Protein AF-A0A1G4XAQ4-F1 (afdb_monomer_lite)

Secondary structure (DSSP, 8-state):
-PPP-----S--TT---PPP------PPPPSSTTPPP---EEEEE-TT--EEEEEPEEETTEEEPPPPPP-

Radius of gyration: 19.45 Å; chains: 1; bounding box: 33×29×70 Å

Structure (mmCIF, N/CA/C/O backbone):
data_AF-A0A1G4XAQ4-F1
#
_entry.id   AF-A0A1G4XAQ4-F1
#
loop_
_atom_site.group_PDB
_atom_site.id
_atom_site.type_symbol
_atom_site.label_atom_id
_atom_site.label_alt_id
_atom_site.label_comp_id
_atom_site.label_asym_id
_atom_site.label_entity_id
_atom_site.label_seq_id
_atom_site.pdbx_PDB_ins_code
_atom_site.Cartn_x
_atom_site.Cartn_y
_atom_site.Cartn_z
_atom_site.occupancy
_atom_site.B_iso_or_equiv
_atom_site.auth_seq_id
_atom_site.auth_comp_id
_atom_site.auth_asym_id
_atom_site.auth_atom_i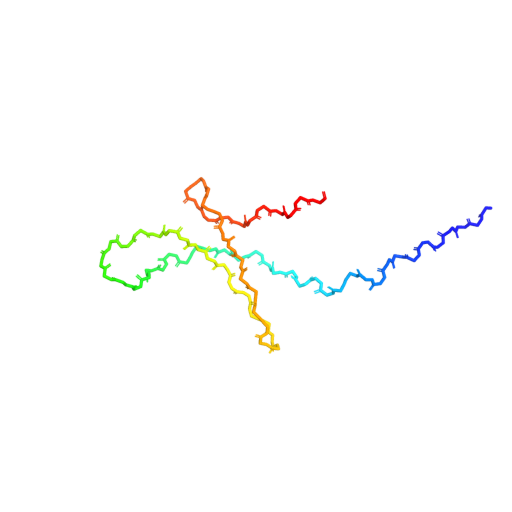d
_atom_site.pdbx_PDB_model_num
ATOM 1 N N . MET A 1 1 ? 13.044 16.260 50.617 1.00 46.34 1 MET A N 1
ATOM 2 C CA . MET A 1 1 ? 12.815 16.789 49.256 1.00 46.34 1 MET A CA 1
ATOM 3 C C . MET A 1 1 ? 11.647 16.010 48.671 1.00 46.34 1 MET A C 1
ATOM 5 O O . MET A 1 1 ? 11.722 14.788 48.746 1.00 46.34 1 MET A O 1
ATOM 9 N N . PRO A 1 2 ? 10.545 16.636 48.224 1.00 40.41 2 PRO A N 1
ATOM 10 C CA . PRO A 1 2 ? 9.433 15.886 47.648 1.00 40.41 2 PRO A CA 1
ATOM 11 C C . PRO A 1 2 ? 9.786 15.438 46.223 1.00 40.41 2 PRO A C 1
ATOM 13 O O . PRO A 1 2 ? 10.419 16.184 45.477 1.00 40.41 2 PRO A O 1
ATOM 16 N N . ALA A 1 3 ? 9.392 14.218 45.859 1.00 47.09 3 ALA A N 1
ATOM 17 C CA . ALA A 1 3 ? 9.464 13.734 44.487 1.00 47.09 3 ALA A CA 1
ATOM 18 C C . ALA A 1 3 ? 8.343 14.393 43.669 1.00 47.09 3 ALA A C 1
ATOM 20 O O . ALA A 1 3 ? 7.171 14.313 44.037 1.00 47.09 3 ALA A O 1
ATOM 21 N N . VAL A 1 4 ? 8.716 15.067 42.582 1.00 51.81 4 VAL A N 1
ATOM 22 C CA . VAL A 1 4 ? 7.779 15.564 41.571 1.00 51.81 4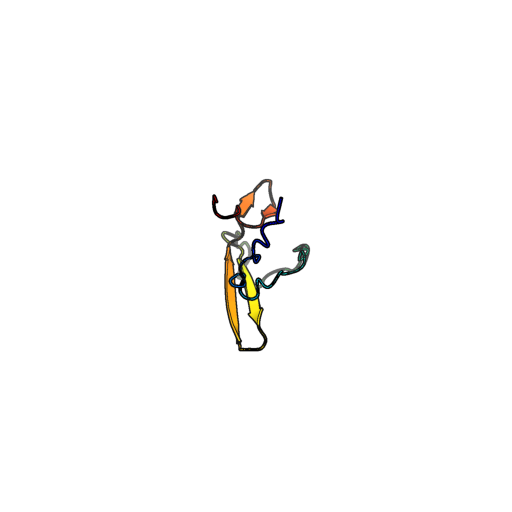 VAL A CA 1
ATOM 23 C C . VAL A 1 4 ? 7.228 14.356 40.824 1.00 51.81 4 VAL A C 1
ATOM 25 O O . VAL A 1 4 ? 7.973 13.616 40.186 1.00 51.81 4 VAL A O 1
ATOM 28 N N . ILE A 1 5 ? 5.919 14.151 40.927 1.00 53.56 5 ILE A N 1
ATOM 29 C CA . ILE A 1 5 ? 5.182 13.238 40.062 1.00 53.56 5 ILE A CA 1
ATOM 30 C C . ILE A 1 5 ? 4.964 14.022 38.766 1.00 53.56 5 ILE A C 1
ATOM 32 O O . ILE A 1 5 ? 4.012 14.792 38.661 1.00 53.56 5 ILE A O 1
ATOM 36 N N . THR A 1 6 ? 5.875 13.900 37.800 1.00 51.97 6 THR A N 1
ATOM 37 C CA . THR A 1 6 ? 5.526 14.271 36.426 1.00 51.97 6 THR A CA 1
ATOM 38 C C . THR A 1 6 ? 4.546 13.210 35.961 1.00 51.97 6 THR A C 1
ATOM 40 O O . THR A 1 6 ? 4.929 12.067 35.716 1.00 51.97 6 THR A O 1
ATOM 43 N N . ALA A 1 7 ? 3.267 13.578 35.925 1.00 53.50 7 ALA A N 1
ATOM 44 C CA . ALA A 1 7 ? 2.281 12.876 35.131 1.00 53.50 7 ALA A CA 1
ATOM 45 C C . ALA A 1 7 ? 2.844 12.796 33.707 1.00 53.50 7 ALA A C 1
ATOM 47 O O . ALA A 1 7 ? 3.027 13.825 33.059 1.00 53.50 7 ALA A O 1
ATOM 48 N N . GLY A 1 8 ? 3.222 11.590 33.280 1.00 47.19 8 GLY A N 1
ATOM 49 C CA . GLY A 1 8 ? 3.424 11.318 31.866 1.00 47.19 8 GLY A CA 1
ATOM 50 C C . GLY A 1 8 ? 2.114 11.638 31.162 1.00 47.19 8 GLY A C 1
ATOM 51 O O . GLY A 1 8 ? 1.048 11.243 31.636 1.00 47.19 8 GLY A O 1
ATOM 52 N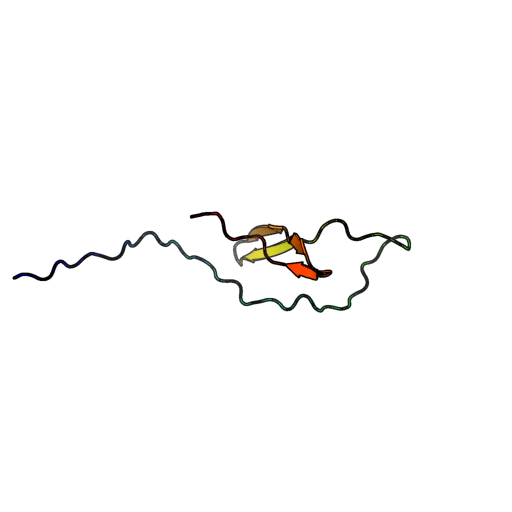 N . ASP A 1 9 ? 2.222 12.446 30.122 1.00 50.03 9 ASP A N 1
ATOM 53 C CA . ASP A 1 9 ? 1.121 13.004 29.359 1.00 50.03 9 ASP A CA 1
ATOM 54 C C . ASP A 1 9 ? 0.128 11.904 28.901 1.00 50.03 9 ASP A C 1
ATOM 56 O O . ASP A 1 9 ? 0.571 10.880 28.376 1.00 50.03 9 ASP A O 1
ATOM 60 N N . PRO A 1 10 ? -1.192 12.041 29.144 1.00 51.62 10 PRO A N 1
ATOM 61 C CA . PRO A 1 10 ? -2.195 11.095 28.654 1.00 51.62 10 PRO A CA 1
ATOM 62 C C . PRO A 1 10 ? -2.533 11.273 27.157 1.00 51.62 10 PRO A C 1
ATOM 64 O O . PRO A 1 10 ? -3.411 10.565 26.664 1.00 51.62 10 PRO A O 1
ATOM 67 N N . ASP A 1 11 ? -1.861 12.179 26.439 1.00 55.91 11 ASP A N 1
ATOM 68 C CA . ASP A 1 11 ? -2.046 12.488 25.016 1.00 55.91 11 ASP A CA 1
ATOM 69 C C . ASP A 1 11 ? -0.965 11.803 24.149 1.00 55.91 11 ASP A C 1
ATOM 71 O O . ASP A 1 11 ? -0.198 12.429 23.428 1.00 55.91 11 ASP A O 1
ATOM 75 N N . ASP A 1 12 ? -0.886 10.474 24.211 1.00 49.88 12 ASP A N 1
ATOM 76 C CA . ASP A 1 12 ? -0.230 9.667 23.167 1.00 49.88 12 ASP A CA 1
ATOM 77 C C . ASP A 1 12 ? -1.302 8.728 22.603 1.00 49.88 12 ASP A C 1
ATOM 79 O O . ASP A 1 12 ? -1.346 7.524 22.864 1.00 49.88 12 ASP A O 1
ATOM 83 N N . GLY A 1 13 ? -2.296 9.348 21.960 1.00 46.56 13 GLY A N 1
ATOM 84 C CA . GLY A 1 13 ? -3.490 8.687 21.451 1.00 46.56 13 GLY A CA 1
ATOM 85 C C . GLY A 1 13 ? -3.136 7.521 20.534 1.00 46.56 13 GLY A C 1
ATOM 86 O O . GLY A 1 13 ? -2.650 7.731 19.431 1.00 46.56 13 GLY A O 1
ATOM 87 N N . ASP A 1 14 ? -3.385 6.302 21.015 1.00 56.53 14 ASP A N 1
ATOM 88 C CA . ASP A 1 14 ? -3.512 5.053 20.258 1.00 56.53 14 ASP A CA 1
ATOM 89 C C . ASP A 1 14 ? -2.621 4.951 19.000 1.00 56.53 14 ASP A C 1
ATOM 91 O O . ASP A 1 14 ? -3.082 4.771 17.869 1.00 56.53 14 ASP A O 1
ATOM 95 N N . THR A 1 15 ? -1.302 5.083 19.179 1.00 61.41 15 THR A N 1
ATOM 96 C CA . THR A 1 15 ? -0.348 4.901 18.079 1.00 61.41 15 THR A CA 1
ATOM 97 C C . THR A 1 15 ? -0.323 3.423 17.666 1.00 61.41 15 THR A C 1
ATOM 99 O O . THR A 1 15 ? 0.434 2.611 18.209 1.00 61.41 15 THR A O 1
ATOM 102 N N . PHE A 1 16 ? -1.152 3.055 16.687 1.00 63.81 16 PHE A N 1
ATOM 103 C CA . PHE A 1 16 ? -1.198 1.709 16.116 1.00 63.81 16 PHE A CA 1
ATOM 104 C C . PHE A 1 16 ? 0.146 1.355 15.463 1.00 63.81 16 PHE A C 1
ATOM 106 O O . PHE A 1 16 ? 0.521 1.888 14.415 1.00 63.81 16 PHE A O 1
ATOM 113 N N . ARG A 1 17 ? 0.895 0.429 16.076 1.00 68.31 17 ARG A N 1
ATOM 114 C CA . ARG A 1 17 ? 2.147 -0.085 15.506 1.00 68.31 17 ARG A CA 1
ATOM 115 C C . ARG A 1 17 ? 1.867 -1.272 14.600 1.00 68.31 17 ARG A C 1
ATOM 117 O O . ARG A 1 17 ? 1.552 -2.366 15.063 1.00 68.31 17 ARG A O 1
ATOM 124 N N . VAL A 1 18 ? 2.066 -1.070 13.304 1.00 63.25 18 VAL A N 1
ATOM 125 C CA . VAL A 1 18 ? 2.049 -2.157 12.324 1.00 63.25 18 VAL A CA 1
ATOM 126 C C . VAL A 1 18 ? 3.322 -2.996 12.512 1.00 63.25 18 VAL A C 1
ATOM 128 O O . VAL A 1 18 ? 4.420 -2.432 12.464 1.00 63.25 18 VAL A O 1
ATOM 131 N N . PRO A 1 19 ? 3.229 -4.320 12.737 1.00 62.25 19 PRO A N 1
ATOM 132 C CA . PRO A 1 19 ? 4.413 -5.171 12.772 1.00 62.25 19 PRO A CA 1
ATOM 133 C C . PRO A 1 19 ? 5.121 -5.140 11.408 1.00 62.25 19 PRO A C 1
ATOM 135 O O . PRO A 1 19 ? 4.472 -4.914 10.386 1.00 62.25 19 PRO A O 1
ATOM 138 N N . PRO A 1 20 ? 6.442 -5.378 11.351 1.00 65.88 20 PRO A N 1
ATOM 139 C CA . PRO A 1 20 ? 7.163 -5.392 10.083 1.00 65.88 20 PRO A CA 1
ATOM 140 C C . PRO A 1 20 ? 6.523 -6.390 9.109 1.00 65.88 20 PRO A C 1
ATOM 142 O O . PRO A 1 20 ? 6.430 -7.583 9.397 1.00 65.88 20 PRO A O 1
ATOM 145 N N . VAL A 1 21 ? 6.086 -5.892 7.948 1.00 67.56 21 VAL A N 1
ATOM 146 C CA . VAL A 1 21 ? 5.499 -6.706 6.878 1.00 67.56 21 VAL A CA 1
ATOM 147 C C . VAL A 1 21 ? 6.602 -7.052 5.875 1.00 67.56 21 VAL A C 1
ATOM 149 O O . VAL A 1 21 ? 7.089 -6.157 5.181 1.00 67.56 21 VAL A O 1
ATOM 152 N N . PRO A 1 22 ? 7.027 -8.321 5.758 1.00 60.91 22 PRO A N 1
ATOM 153 C CA . PRO A 1 22 ? 7.990 -8.705 4.737 1.00 60.91 22 PRO A CA 1
ATOM 154 C C . PRO A 1 22 ? 7.336 -8.609 3.352 1.00 60.91 22 PRO A C 1
ATOM 156 O O . PRO A 1 22 ? 6.512 -9.437 2.975 1.00 60.91 22 PRO A O 1
ATOM 159 N N . LEU A 1 23 ? 7.729 -7.611 2.559 1.00 63.38 23 LEU A N 1
ATOM 160 C CA . LEU A 1 23 ? 7.216 -7.373 1.200 1.00 63.38 23 LEU A CA 1
ATOM 161 C C . LEU A 1 23 ? 7.852 -8.289 0.137 1.00 63.38 23 LEU A C 1
ATOM 163 O O . LEU A 1 23 ? 8.010 -7.914 -1.023 1.00 63.38 23 LEU A O 1
ATOM 167 N N . ALA A 1 24 ? 8.217 -9.513 0.510 1.00 62.97 24 ALA A N 1
ATOM 168 C CA . ALA A 1 24 ? 8.810 -10.497 -0.389 1.00 62.97 24 ALA A CA 1
ATOM 169 C C . ALA A 1 24 ? 7.728 -11.387 -1.023 1.00 62.97 24 ALA A C 1
ATOM 171 O O . ALA A 1 24 ? 7.798 -12.609 -0.938 1.00 62.97 24 ALA A O 1
ATOM 172 N N . SER A 1 25 ? 6.690 -10.797 -1.630 1.00 64.88 25 SER A N 1
ATOM 173 C CA . SER A 1 25 ? 5.578 -11.610 -2.151 1.00 64.88 25 SER A CA 1
ATOM 174 C C . SER A 1 25 ? 5.941 -12.389 -3.421 1.00 64.88 25 SER A C 1
ATOM 176 O O . SER A 1 25 ? 5.241 -13.337 -3.766 1.00 64.88 25 SER A O 1
ATOM 178 N N . GLY A 1 26 ? 6.982 -11.969 -4.162 1.00 61.75 26 GLY A N 1
ATOM 179 C CA . GLY A 1 26 ? 7.367 -12.554 -5.457 1.00 61.75 26 GLY A CA 1
ATOM 180 C C . GLY A 1 26 ? 6.238 -12.568 -6.501 1.00 61.75 26 GLY A C 1
ATOM 181 O O . GLY A 1 26 ? 6.336 -13.256 -7.515 1.00 61.75 26 GLY A O 1
ATOM 182 N N . THR A 1 27 ? 5.142 -11.850 -6.240 1.00 70.06 27 THR A N 1
ATOM 183 C CA . THR A 1 27 ? 3.888 -11.987 -6.978 1.00 70.06 27 THR A CA 1
ATOM 184 C C . THR A 1 27 ? 3.924 -11.142 -8.242 1.00 70.06 27 THR A C 1
ATOM 186 O O . THR A 1 27 ? 4.281 -9.964 -8.221 1.00 70.06 27 THR A O 1
ATOM 189 N N . ARG A 1 28 ? 3.514 -11.739 -9.362 1.00 70.50 28 ARG A N 1
ATOM 190 C CA . ARG A 1 28 ? 3.384 -11.037 -10.638 1.00 70.50 28 ARG A CA 1
ATOM 191 C C . ARG A 1 28 ? 2.107 -10.201 -10.631 1.00 70.50 28 ARG A C 1
ATOM 193 O O . ARG A 1 28 ? 1.015 -10.752 -10.533 1.00 70.50 28 ARG A O 1
ATOM 200 N N . LEU A 1 29 ? 2.242 -8.885 -10.760 1.00 74.06 29 LEU A N 1
ATOM 201 C CA . LEU A 1 29 ? 1.099 -8.000 -10.975 1.00 74.06 29 LEU A CA 1
ATOM 202 C C . LEU A 1 29 ? 0.597 -8.15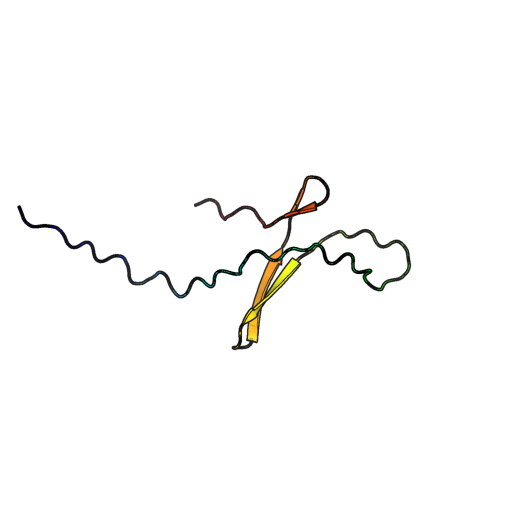2 -12.419 1.00 74.06 29 LEU A C 1
ATOM 204 O O . LEU A 1 29 ? 1.396 -8.254 -13.351 1.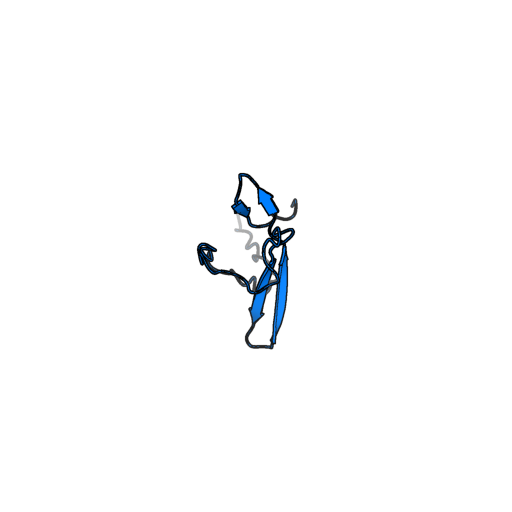00 74.06 29 LEU A O 1
ATOM 208 N N . GLY A 1 30 ? -0.724 -8.199 -12.598 1.00 68.12 30 GLY A N 1
ATOM 209 C CA . GLY A 1 30 ? -1.347 -8.229 -13.921 1.00 68.12 30 GLY A CA 1
ATOM 210 C C . GLY A 1 30 ? -1.208 -6.882 -14.637 1.00 68.12 30 GLY A C 1
ATOM 211 O O . GLY A 1 30 ? -1.356 -5.830 -14.023 1.00 68.12 30 GLY A O 1
ATOM 212 N N . GLY A 1 31 ? -0.927 -6.916 -15.937 1.00 69.06 31 GLY A N 1
ATOM 213 C CA . GLY A 1 31 ? -0.800 -5.740 -16.798 1.00 69.06 31 GLY A CA 1
ATOM 214 C C . GLY A 1 31 ? -0.267 -6.138 -18.174 1.00 69.06 31 GLY A C 1
ATOM 215 O O . GLY A 1 31 ? 0.353 -7.195 -18.302 1.00 69.06 31 GLY A O 1
ATOM 216 N N . SER A 1 32 ? -0.519 -5.321 -19.203 1.00 58.34 32 SER A N 1
ATOM 217 C CA . SER A 1 32 ? 0.118 -5.501 -20.515 1.00 58.34 32 SER A CA 1
ATOM 218 C C . SER A 1 32 ? 1.635 -5.530 -20.324 1.00 58.34 32 SER A C 1
ATOM 220 O O . SER A 1 32 ? 2.176 -4.702 -19.592 1.00 58.34 32 SER A O 1
ATOM 222 N N . GLU A 1 33 ? 2.295 -6.536 -20.895 1.00 65.88 33 GLU A N 1
ATOM 223 C CA . GLU A 1 33 ? 3.674 -6.915 -20.572 1.00 65.88 33 GLU A CA 1
ATOM 224 C C . GLU A 1 33 ? 4.662 -5.737 -20.462 1.00 65.88 33 GLU A C 1
ATOM 226 O O . GLU A 1 33 ? 4.644 -4.804 -21.262 1.00 65.88 33 GLU A O 1
ATOM 231 N N . GLY A 1 34 ? 5.581 -5.819 -19.489 1.00 64.31 34 GLY A N 1
ATOM 232 C CA . GLY A 1 34 ? 6.752 -4.934 -19.400 1.00 64.31 34 GLY A CA 1
ATOM 233 C C . GLY A 1 34 ? 6.602 -3.678 -18.534 1.00 64.31 34 GLY A C 1
ATOM 234 O O . GLY A 1 34 ? 7.474 -2.810 -18.576 1.00 64.31 34 GLY A O 1
ATOM 235 N N . GLY A 1 35 ? 5.541 -3.564 -17.731 1.00 70.62 35 GLY A N 1
ATOM 236 C CA . GLY A 1 35 ? 5.348 -2.425 -16.830 1.00 70.62 35 GLY A CA 1
ATOM 237 C C . GLY A 1 35 ? 6.497 -2.249 -15.828 1.00 70.62 35 GLY A C 1
ATOM 238 O O . GLY A 1 35 ? 6.781 -3.135 -15.021 1.00 70.62 35 GLY A O 1
ATOM 239 N N . ARG A 1 36 ? 7.153 -1.082 -15.853 1.00 76.50 36 ARG A N 1
ATOM 240 C CA . ARG A 1 36 ? 8.100 -0.662 -14.810 1.00 76.50 36 ARG A CA 1
ATOM 241 C C . ARG A 1 36 ? 7.314 -0.193 -13.586 1.00 76.50 36 ARG A C 1
ATOM 243 O O . ARG A 1 36 ? 6.492 0.709 -13.705 1.00 76.50 36 ARG A O 1
ATOM 250 N N . VAL A 1 37 ? 7.617 -0.747 -12.412 1.00 80.06 37 VAL A N 1
ATOM 251 C CA . VAL A 1 37 ? 7.076 -0.246 -11.138 1.00 80.06 37 VAL A CA 1
ATOM 252 C C . VAL A 1 37 ? 7.669 1.135 -10.859 1.00 80.06 37 VAL A C 1
ATOM 254 O O . VAL A 1 37 ? 8.887 1.273 -10.746 1.00 80.06 37 VAL A O 1
ATOM 257 N N . THR A 1 38 ? 6.816 2.155 -10.780 1.00 86.69 38 THR A N 1
ATOM 258 C CA . THR A 1 38 ? 7.211 3.547 -10.505 1.00 86.69 38 THR A CA 1
ATOM 259 C C . THR A 1 38 ? 6.923 3.975 -9.068 1.00 86.69 38 THR A C 1
ATOM 261 O O . THR A 1 38 ? 7.573 4.895 -8.581 1.00 86.69 38 THR A O 1
ATOM 264 N N . ALA A 1 39 ? 5.996 3.301 -8.384 1.00 87.88 39 ALA A N 1
ATOM 265 C CA . ALA A 1 39 ? 5.622 3.564 -7.000 1.00 87.88 39 ALA A CA 1
ATOM 266 C C . ALA A 1 39 ? 5.086 2.292 -6.327 1.00 87.88 39 ALA A C 1
ATOM 268 O O . ALA A 1 39 ? 4.504 1.431 -6.992 1.00 87.88 39 ALA A O 1
ATOM 269 N N . VAL A 1 40 ? 5.270 2.197 -5.009 1.00 85.75 40 VAL A N 1
ATOM 270 C CA . VAL A 1 40 ? 4.690 1.159 -4.146 1.00 85.75 40 VAL A CA 1
ATOM 271 C C . VAL A 1 40 ? 4.190 1.833 -2.872 1.00 85.75 40 VAL A C 1
ATOM 273 O O . VAL A 1 40 ? 4.879 2.684 -2.314 1.00 85.75 40 VAL A O 1
ATOM 276 N N . GLU A 1 41 ? 3.006 1.445 -2.404 1.00 89.38 41 GLU A N 1
ATOM 277 C CA . GLU A 1 41 ? 2.400 1.961 -1.175 1.00 89.38 41 GLU A CA 1
ATOM 278 C C . GLU A 1 41 ? 1.960 0.799 -0.279 1.00 89.38 41 GLU A C 1
ATOM 280 O O . GLU A 1 41 ? 1.428 -0.202 -0.766 1.00 89.38 41 GLU A O 1
ATOM 285 N N . LEU A 1 42 ? 2.154 0.943 1.033 1.00 85.56 42 LEU A N 1
ATOM 286 C CA . LEU A 1 42 ? 1.506 0.098 2.031 1.00 85.56 42 LEU A CA 1
ATOM 287 C C . LEU A 1 42 ? 0.183 0.752 2.429 1.00 85.56 42 LEU A C 1
ATOM 289 O O . LEU A 1 42 ? 0.155 1.909 2.848 1.00 85.56 42 LEU A O 1
ATOM 293 N N . VAL A 1 43 ? -0.909 0.003 2.310 1.00 89.50 43 VAL A N 1
ATOM 294 C CA . VAL A 1 43 ? -2.236 0.448 2.732 1.00 89.50 43 VAL A CA 1
ATOM 295 C C . VAL A 1 43 ? -2.610 -0.297 4.004 1.00 89.50 43 VAL A C 1
ATOM 297 O O . VAL A 1 43 ? -2.638 -1.526 4.016 1.00 89.50 43 VAL A O 1
ATOM 300 N N . VAL A 1 44 ? -2.885 0.453 5.066 1.00 87.94 44 VAL A N 1
ATOM 301 C CA . VAL A 1 44 ? -3.348 -0.077 6.351 1.00 87.94 44 VAL A CA 1
ATOM 302 C C . VAL A 1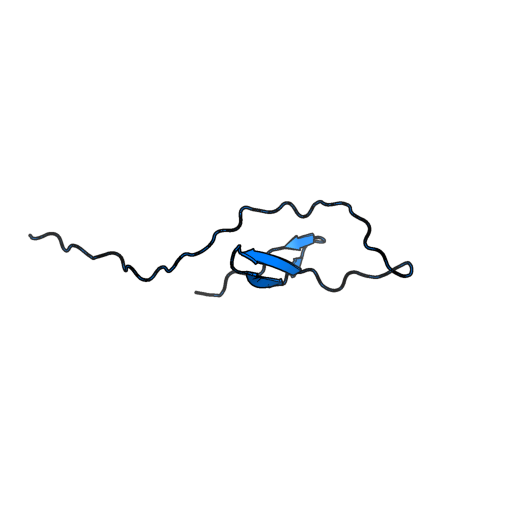 44 ? -4.807 0.314 6.504 1.00 87.94 44 VAL A C 1
ATOM 304 O O . VAL A 1 44 ? -5.117 1.504 6.519 1.00 87.94 44 VAL A O 1
ATOM 307 N N . THR A 1 45 ? -5.687 -0.675 6.608 1.00 91.38 45 THR A N 1
ATOM 308 C CA . THR A 1 45 ? -7.108 -0.467 6.895 1.00 91.38 45 THR A CA 1
ATOM 309 C C . THR A 1 45 ? -7.409 -0.989 8.294 1.00 91.38 45 THR A C 1
ATOM 311 O O . THR A 1 45 ? -7.057 -2.127 8.605 1.00 91.38 45 THR A O 1
ATOM 314 N N . THR A 1 46 ? -8.019 -0.160 9.136 1.00 89.12 46 THR A N 1
ATOM 315 C CA . THR A 1 46 ? -8.447 -0.546 10.488 1.00 89.12 46 THR A CA 1
ATOM 316 C C . THR A 1 46 ? -9.861 -1.119 10.471 1.00 89.12 46 THR A C 1
ATOM 318 O O . THR A 1 46 ? -10.575 -1.020 9.472 1.00 89.12 46 THR A O 1
ATOM 321 N N . GLU A 1 47 ? -10.275 -1.727 11.583 1.00 92.19 47 GLU A N 1
ATOM 322 C CA . GLU A 1 47 ? -11.598 -2.350 11.724 1.00 92.19 47 GLU A CA 1
ATOM 323 C C . GLU A 1 47 ? -12.750 -1.358 11.498 1.00 92.19 47 GLU A C 1
ATOM 325 O O . GLU A 1 47 ? -13.761 -1.719 10.900 1.00 92.19 47 GLU A O 1
ATOM 330 N N . ASP A 1 48 ? -12.559 -0.087 11.859 1.00 92.44 48 ASP A N 1
ATOM 331 C CA . ASP A 1 48 ? -13.525 0.996 11.617 1.00 92.44 48 ASP A CA 1
ATOM 332 C C . ASP A 1 48 ? -13.564 1.474 10.152 1.00 92.44 48 ASP A C 1
ATOM 334 O O . ASP A 1 48 ? -14.273 2.420 9.805 1.00 92.44 48 ASP A O 1
ATOM 338 N N . GLY A 1 49 ? -12.773 0.854 9.273 1.00 94.00 49 GLY A N 1
ATOM 339 C CA . GLY A 1 49 ? -12.672 1.202 7.857 1.00 94.00 49 GLY A CA 1
ATOM 340 C C . GLY A 1 49 ? -11.760 2.396 7.562 1.00 94.00 49 GLY A C 1
ATOM 341 O O . GLY A 1 49 ? -11.611 2.774 6.394 1.00 94.00 49 GLY A O 1
ATOM 342 N N . ALA A 1 50 ? -11.112 2.983 8.574 1.00 91.75 50 ALA A N 1
ATOM 343 C CA . ALA A 1 50 ? -10.123 4.032 8.350 1.00 91.75 50 ALA A CA 1
ATOM 344 C C . ALA A 1 50 ? -8.947 3.467 7.549 1.00 91.75 50 ALA A C 1
ATOM 346 O O . ALA A 1 50 ? -8.510 2.341 7.774 1.00 91.75 50 ALA A O 1
ATOM 347 N N . THR A 1 51 ? -8.452 4.237 6.580 1.00 94.19 51 THR A N 1
ATOM 348 C CA . THR A 1 51 ? -7.378 3.792 5.689 1.00 94.19 51 THR A CA 1
ATOM 349 C C . THR A 1 51 ? -6.241 4.797 5.662 1.00 94.19 51 THR A C 1
ATOM 351 O O . THR A 1 51 ? -6.444 5.960 5.312 1.00 94.19 51 THR A O 1
ATOM 354 N N . THR A 1 52 ? -5.035 4.310 5.931 1.00 89.50 52 THR A N 1
ATOM 355 C CA . THR A 1 52 ? -3.791 5.077 5.849 1.00 89.50 52 THR A CA 1
ATOM 356 C C . THR A 1 52 ? -2.929 4.527 4.720 1.00 89.50 52 THR A C 1
ATOM 358 O O . THR A 1 52 ? -2.697 3.320 4.636 1.00 89.50 52 THR A O 1
ATOM 361 N N . ARG A 1 53 ? -2.454 5.415 3.840 1.00 91.88 53 ARG A N 1
ATOM 362 C CA . ARG A 1 53 ? -1.524 5.082 2.752 1.00 91.88 53 ARG A CA 1
ATOM 363 C C . ARG A 1 53 ? -0.126 5.552 3.119 1.00 91.88 53 ARG A C 1
ATOM 365 O O . ARG A 1 53 ? 0.060 6.715 3.464 1.00 91.88 53 ARG A O 1
ATOM 372 N N . ILE A 1 54 ? 0.838 4.646 3.039 1.00 89.25 54 ILE A N 1
ATOM 373 C CA . ILE A 1 54 ? 2.234 4.890 3.392 1.00 89.25 54 ILE A CA 1
ATOM 374 C C . ILE A 1 54 ? 3.072 4.686 2.122 1.00 89.25 54 ILE A C 1
ATOM 376 O O . ILE A 1 54 ? 3.255 3.537 1.701 1.00 89.25 54 ILE A O 1
ATOM 380 N N . PRO A 1 55 ? 3.566 5.762 1.482 1.00 90.50 55 PRO A N 1
ATOM 381 C CA . PRO A 1 55 ? 4.385 5.641 0.283 1.00 90.50 55 PRO A CA 1
ATOM 382 C C . PRO A 1 55 ? 5.757 5.064 0.629 1.00 90.50 55 PRO A C 1
ATOM 384 O O . PRO A 1 55 ? 6.424 5.528 1.554 1.00 90.50 55 PRO A O 1
ATOM 387 N N . LEU A 1 56 ? 6.193 4.056 -0.128 1.00 87.88 56 LEU A N 1
ATOM 388 C CA . LEU A 1 56 ? 7.507 3.447 0.053 1.00 87.88 56 LEU A CA 1
ATOM 389 C C . LEU A 1 56 ? 8.550 4.132 -0.826 1.00 87.88 56 LEU A C 1
ATOM 391 O O . LEU A 1 56 ? 8.305 4.456 -1.992 1.00 87.88 56 LEU A O 1
ATOM 395 N N . ARG A 1 57 ? 9.759 4.293 -0.288 1.00 89.88 57 ARG A N 1
ATOM 396 C CA . ARG A 1 57 ? 10.900 4.826 -1.037 1.00 89.88 57 ARG A CA 1
ATOM 397 C C . ARG A 1 57 ? 11.634 3.714 -1.774 1.00 89.88 57 ARG A C 1
ATOM 399 O O . ARG A 1 57 ? 12.044 2.723 -1.173 1.00 89.88 57 ARG A O 1
ATOM 406 N N . ALA A 1 58 ? 11.888 3.922 -3.064 1.00 87.25 58 ALA A N 1
ATOM 407 C CA . ALA A 1 58 ? 12.846 3.114 -3.808 1.00 87.25 58 ALA A CA 1
ATOM 408 C C . ALA A 1 58 ? 14.270 3.451 -3.345 1.00 87.25 58 ALA A C 1
ATOM 410 O O . ALA A 1 58 ? 14.751 4.570 -3.548 1.00 87.25 58 ALA A O 1
ATOM 411 N N . GLN A 1 59 ? 14.964 2.490 -2.742 1.00 84.06 59 GLN A N 1
ATOM 412 C CA . GLN A 1 59 ? 16.358 2.647 -2.334 1.00 84.06 59 GLN A CA 1
ATOM 413 C C . GLN A 1 59 ? 17.091 1.303 -2.398 1.00 84.06 59 GLN A C 1
ATOM 415 O O . GLN A 1 59 ? 16.542 0.265 -2.038 1.00 84.06 59 GLN A O 1
ATOM 420 N N . HIS A 1 60 ? 18.341 1.309 -2.868 1.00 85.19 60 HIS A N 1
ATOM 421 C CA . HIS A 1 60 ? 19.197 0.112 -2.925 1.00 85.19 60 HIS A CA 1
ATOM 422 C C . HIS A 1 60 ? 18.566 -1.100 -3.646 1.00 85.19 60 HIS A C 1
ATOM 424 O O . HIS A 1 60 ? 18.813 -2.243 -3.280 1.00 85.19 60 HIS A O 1
ATOM 430 N N . GLY A 1 61 ? 17.742 -0.862 -4.674 1.00 80.62 61 GLY A N 1
ATOM 431 C CA . GLY A 1 61 ? 17.069 -1.930 -5.427 1.00 80.62 61 GLY A CA 1
ATOM 432 C C . GLY A 1 61 ? 15.867 -2.564 -4.716 1.00 80.62 61 GLY A C 1
ATOM 433 O O . GLY A 1 61 ? 15.341 -3.559 -5.206 1.00 80.62 61 GLY A O 1
ATOM 434 N N . ALA A 1 62 ? 15.417 -1.988 -3.599 1.00 82.50 62 ALA A N 1
ATOM 435 C CA . ALA A 1 62 ? 14.253 -2.425 -2.833 1.00 82.50 62 ALA A CA 1
ATOM 436 C C . ALA A 1 62 ? 13.333 -1.240 -2.472 1.00 82.50 62 ALA A C 1
ATOM 438 O O . ALA A 1 62 ? 13.652 -0.080 -2.746 1.00 82.50 62 ALA A O 1
ATOM 439 N N . TRP A 1 63 ? 12.181 -1.547 -1.872 1.00 84.94 63 TRP A N 1
ATOM 440 C CA . TRP A 1 63 ? 11.209 -0.569 -1.378 1.00 84.94 63 TRP A CA 1
ATOM 441 C C . TRP A 1 63 ? 11.240 -0.542 0.146 1.00 84.94 63 TRP A C 1
ATOM 443 O O . TRP A 1 63 ? 11.061 -1.578 0.786 1.00 84.94 63 TRP A O 1
ATOM 453 N N . TRP A 1 64 ? 11.476 0.636 0.711 1.00 84.50 64 TRP A N 1
ATOM 454 C CA . TRP A 1 64 ? 11.673 0.846 2.142 1.00 84.50 64 TRP A CA 1
ATOM 455 C C . TRP A 1 64 ? 10.583 1.743 2.713 1.00 84.50 64 TRP A C 1
ATOM 457 O O . TRP A 1 64 ? 9.962 2.519 1.982 1.00 84.50 64 TRP A O 1
ATOM 467 N N . ALA A 1 65 ? 10.371 1.643 4.025 1.00 83.44 65 ALA A N 1
ATOM 468 C CA . ALA A 1 65 ? 9.538 2.593 4.751 1.00 83.44 65 ALA A CA 1
ATOM 469 C C . ALA A 1 65 ? 10.015 4.036 4.483 1.00 83.44 65 ALA A C 1
ATOM 471 O O . ALA A 1 65 ? 11.214 4.243 4.258 1.00 83.44 65 ALA A O 1
ATOM 472 N N . PRO A 1 66 ? 9.101 5.022 4.475 1.00 84.12 66 PRO A N 1
ATOM 473 C CA . PRO A 1 66 ? 9.501 6.418 4.393 1.00 84.12 66 PRO A CA 1
ATOM 474 C C . PRO A 1 66 ? 10.373 6.777 5.598 1.00 84.12 66 PRO A C 1
ATOM 476 O O . PRO A 1 66 ? 10.281 6.144 6.655 1.00 84.12 66 PRO A O 1
ATOM 479 N N . ASP A 1 67 ? 11.219 7.792 5.434 1.00 82.00 67 ASP A N 1
ATOM 480 C CA . ASP A 1 67 ? 11.967 8.336 6.560 1.00 82.00 67 ASP A CA 1
ATOM 481 C C . ASP A 1 67 ? 10.971 8.792 7.641 1.00 82.00 67 ASP A C 1
ATOM 483 O O . ASP A 1 67 ? 9.906 9.330 7.304 1.00 82.00 67 ASP A O 1
ATOM 487 N N . PRO A 1 68 ? 11.262 8.543 8.930 1.00 74.00 68 PRO A N 1
ATOM 488 C CA . PRO A 1 68 ? 10.440 9.093 9.993 1.00 74.00 68 PRO A CA 1
ATOM 489 C C . PRO A 1 68 ? 10.377 10.617 9.822 1.00 74.00 68 PRO A C 1
ATOM 491 O O . PRO A 1 68 ? 11.367 11.211 9.383 1.00 74.00 68 PRO A O 1
ATOM 494 N N . PRO A 1 69 ? 9.235 11.255 10.136 1.00 64.25 69 PRO A N 1
ATOM 495 C CA . PRO A 1 69 ? 9.171 12.709 10.130 1.00 64.25 69 PRO A CA 1
ATOM 496 C C . PRO A 1 69 ? 10.310 13.244 11.004 1.00 64.25 69 PRO A C 1
ATOM 498 O O . PRO A 1 69 ? 10.531 12.727 12.102 1.00 64.25 69 PRO A O 1
ATOM 501 N N . GLU A 1 70 ? 11.069 14.216 10.491 1.00 59.44 70 GLU A N 1
ATOM 502 C CA . GLU A 1 70 ? 12.082 14.904 11.291 1.00 59.44 70 GLU A CA 1
ATOM 503 C C . GLU A 1 70 ? 11.375 15.478 12.526 1.00 59.44 70 GLU A C 1
ATOM 505 O O . GLU A 1 70 ? 10.405 16.226 12.392 1.00 59.44 70 GLU A O 1
ATOM 510 N N . GLY A 1 71 ? 11.790 15.012 13.706 1.00 47.19 71 GLY A N 1
ATOM 511 C CA . GLY A 1 71 ? 11.245 15.446 14.993 1.00 47.19 71 GLY A CA 1
ATOM 512 C C . GLY A 1 71 ? 11.692 16.845 15.383 1.00 47.19 71 GLY A C 1
ATOM 513 O O . GLY A 1 71 ? 12.769 17.279 14.912 1.00 47.19 71 GLY A O 1
#

pLDDT: mean 72.06, std 15.44, range [40.41, 94.19]

Organism: NCBI:txid1960309

Foldseek 3Di:
DDDDPPPDDPPPPDPDDDDDDPPPPVDDDDDDPDDDDPWDWDWDADPVRDIDIFTFDDDPNDTHGDDDPDD

Sequence (71 aa):
MPAVITAGDPDDGDTFRVPPVPLASGTRLGGSEGGRVTAVELVVTTEDGATTRIPLRAQHGAWWAPDPPEG